Protein AF-A0A1W6L966-F1 (afdb_monomer_lite)

Sequence (70 aa):
MLPLAATPDLTDADWVERVTARMLTLDRTLSGADVHRIAMDLAGRPRWRALAPEAAADKAFDDPEAVDGV

Foldseek 3Di:
DDPPPPPPPCDLVNLLVLLLVLLCVVPVVDDSVVSSVLSNLLSVDPCSVVDRSNVVSVVCVVDVVVSVDD

pLDDT: mean 77.81, std 15.46, range [40.78, 92.44]

Structure (mmCIF, N/CA/C/O backbone):
data_AF-A0A1W6L966-F1
#
_entry.id   AF-A0A1W6L966-F1
#
loop_
_atom_site.group_PDB
_atom_site.id
_atom_site.type_symbol
_atom_site.label_atom_id
_atom_site.label_alt_id
_atom_site.label_comp_id
_atom_site.label_asym_id
_atom_site.label_entity_id
_atom_site.label_seq_id
_atom_site.pdbx_PDB_ins_code
_atom_site.Cartn_x
_atom_site.Cartn_y
_atom_site.Cartn_z
_atom_site.occupancy
_atom_site.B_iso_or_equiv
_atom_site.auth_seq_id
_atom_site.auth_comp_id
_atom_site.auth_asym_id
_atom_site.auth_atom_id
_atom_site.pdbx_PDB_model_num
ATOM 1 N N . MET A 1 1 ? -4.025 20.959 -31.422 1.00 47.34 1 MET A N 1
ATOM 2 C CA . MET A 1 1 ? -3.292 19.727 -31.062 1.00 47.34 1 MET A CA 1
ATOM 3 C C . MET A 1 1 ? -3.207 19.686 -29.549 1.00 47.34 1 MET A C 1
ATOM 5 O O . MET A 1 1 ? -2.536 20.532 -28.978 1.00 47.34 1 MET A O 1
ATOM 9 N N . LEU A 1 2 ? -3.971 18.805 -28.903 1.00 52.88 2 LEU A N 1
ATOM 10 C CA . LEU A 1 2 ? -3.818 18.536 -27.470 1.00 52.88 2 LEU A CA 1
ATOM 11 C C . LEU A 1 2 ? -2.548 17.690 -27.294 1.00 52.88 2 LEU A C 1
ATOM 13 O O . LEU A 1 2 ? -2.376 16.751 -28.077 1.00 52.88 2 LEU A O 1
ATOM 17 N N . PRO A 1 3 ? -1.649 18.001 -26.344 1.00 51.66 3 PRO A N 1
ATOM 18 C CA . PRO A 1 3 ? -0.538 17.111 -26.053 1.00 51.66 3 PRO A CA 1
ATOM 19 C C . PRO A 1 3 ? -1.129 15.789 -25.564 1.00 51.66 3 PRO A C 1
ATOM 21 O O . PRO A 1 3 ? -1.931 15.770 -24.630 1.00 51.66 3 PRO A O 1
ATOM 24 N N . LEU A 1 4 ? -0.767 14.693 -26.236 1.00 49.03 4 LEU A N 1
ATOM 25 C CA . LEU A 1 4 ? -0.920 13.347 -25.699 1.00 49.03 4 LEU A CA 1
ATOM 26 C C . LEU A 1 4 ? -0.252 13.391 -24.331 1.00 49.03 4 LEU A C 1
ATOM 28 O O . LEU A 1 4 ? 0.964 13.563 -24.263 1.00 49.03 4 LEU A O 1
ATOM 32 N N . ALA A 1 5 ? -1.053 13.362 -23.264 1.00 47.91 5 ALA A N 1
ATOM 33 C CA . ALA A 1 5 ? -0.542 13.237 -21.916 1.00 47.91 5 ALA A CA 1
ATOM 34 C C . ALA A 1 5 ? 0.342 11.994 -21.938 1.00 47.91 5 ALA A C 1
ATOM 36 O O . ALA A 1 5 ? -0.165 10.879 -22.056 1.00 47.91 5 ALA A O 1
ATOM 37 N N . ALA A 1 6 ? 1.660 12.202 -21.939 1.00 50.09 6 ALA A N 1
ATOM 38 C CA . ALA A 1 6 ? 2.598 11.152 -21.624 1.00 50.09 6 ALA A CA 1
ATOM 39 C C . ALA A 1 6 ? 2.090 10.618 -20.291 1.00 50.09 6 ALA A C 1
ATOM 41 O O . ALA A 1 6 ? 2.070 11.361 -19.310 1.00 50.09 6 ALA A O 1
ATOM 42 N N . THR A 1 7 ? 1.535 9.406 -20.290 1.00 53.72 7 THR A N 1
ATOM 43 C CA . THR A 1 7 ? 1.229 8.704 -19.050 1.00 53.72 7 THR A CA 1
ATOM 44 C C . THR A 1 7 ? 2.510 8.802 -18.241 1.00 53.72 7 THR A C 1
ATOM 46 O O . THR A 1 7 ? 3.528 8.325 -18.754 1.00 53.72 7 THR A O 1
ATOM 49 N N . PRO A 1 8 ? 2.514 9.529 -17.107 1.00 56.28 8 PRO A N 1
ATOM 50 C CA . PRO A 1 8 ? 3.739 9.753 -16.362 1.00 56.28 8 PRO A CA 1
ATOM 51 C C . PRO A 1 8 ? 4.352 8.380 -16.136 1.00 56.28 8 PRO A C 1
ATOM 53 O O . PRO A 1 8 ? 3.625 7.447 -15.785 1.00 56.28 8 PRO A O 1
ATOM 56 N N . ASP A 1 9 ? 5.634 8.246 -16.472 1.00 65.19 9 ASP A N 1
ATOM 57 C CA . ASP A 1 9 ? 6.392 7.029 -16.217 1.00 65.19 9 ASP A CA 1
ATOM 58 C C . ASP A 1 9 ? 6.155 6.685 -14.747 1.00 65.19 9 ASP A C 1
ATOM 60 O O . ASP A 1 9 ? 6.533 7.455 -13.866 1.00 65.19 9 ASP A O 1
ATOM 64 N N . LEU A 1 10 ? 5.351 5.646 -14.499 1.00 73.00 10 LEU A N 1
ATOM 65 C CA . LEU A 1 10 ? 4.851 5.361 -13.164 1.00 73.00 10 LEU A CA 1
ATOM 66 C C . LEU A 1 10 ? 6.059 4.931 -12.339 1.00 73.00 10 LEU A C 1
ATOM 68 O O . LEU A 1 10 ? 6.580 3.814 -12.496 1.00 73.00 10 LEU A O 1
ATOM 72 N N . THR A 1 11 ? 6.539 5.853 -11.510 1.00 83.19 11 THR A N 1
ATOM 73 C CA . THR A 1 11 ? 7.718 5.607 -10.697 1.00 83.19 11 THR A CA 1
ATOM 74 C C . THR A 1 11 ? 7.399 4.533 -9.665 1.00 83.19 11 THR A C 1
ATOM 76 O O . THR A 1 11 ? 6.240 4.284 -9.323 1.00 83.19 11 THR A O 1
ATOM 79 N N . ASP A 1 12 ? 8.437 3.872 -9.163 1.00 83.38 12 ASP A N 1
ATOM 80 C CA . ASP A 1 12 ? 8.319 2.915 -8.065 1.00 83.38 12 ASP A CA 1
ATOM 81 C C . ASP A 1 12 ? 7.598 3.550 -6.862 1.00 83.38 12 ASP A C 1
ATOM 83 O O . ASP A 1 12 ? 6.732 2.924 -6.256 1.00 83.38 12 ASP A O 1
ATOM 87 N N . ALA A 1 13 ? 7.878 4.827 -6.580 1.00 86.19 13 ALA A N 1
ATOM 88 C CA . ALA A 1 13 ? 7.225 5.581 -5.514 1.00 86.19 13 ALA A CA 1
ATOM 89 C C . ALA A 1 13 ? 5.723 5.788 -5.781 1.00 86.19 13 ALA A C 1
ATOM 91 O O . ALA A 1 13 ? 4.908 5.459 -4.920 1.00 86.19 13 ALA A O 1
ATOM 92 N N . ASP A 1 14 ? 5.349 6.241 -6.984 1.00 87.38 14 ASP A N 1
ATOM 93 C CA . ASP A 1 14 ? 3.940 6.435 -7.358 1.00 87.38 14 ASP A CA 1
ATOM 94 C C . ASP A 1 14 ? 3.146 5.122 -7.294 1.00 87.38 14 ASP A C 1
ATOM 96 O O . ASP A 1 14 ? 1.975 5.093 -6.904 1.00 87.38 14 ASP A O 1
ATOM 100 N N . TRP A 1 15 ? 3.775 4.012 -7.685 1.00 89.44 15 TRP A N 1
ATOM 101 C CA . TRP A 1 15 ? 3.146 2.700 -7.609 1.00 89.44 15 TRP A CA 1
ATOM 102 C C . TRP A 1 15 ? 2.941 2.269 -6.156 1.00 89.44 15 TRP A C 1
ATOM 104 O O . TRP A 1 15 ? 1.829 1.886 -5.795 1.00 89.44 15 TRP A O 1
ATOM 114 N N . VAL A 1 16 ? 3.962 2.402 -5.303 1.00 90.75 16 VAL A N 1
ATOM 115 C CA . VAL A 1 16 ? 3.883 2.081 -3.867 1.00 90.75 16 VAL A CA 1
ATOM 116 C C . VAL A 1 16 ? 2.796 2.898 -3.171 1.00 90.75 16 VAL A C 1
ATOM 118 O O . VAL A 1 16 ? 2.010 2.339 -2.401 1.00 90.75 16 VAL A O 1
ATOM 121 N N . GLU A 1 17 ? 2.697 4.198 -3.451 1.00 91.19 17 GLU A N 1
ATOM 122 C CA . GLU A 1 17 ? 1.652 5.055 -2.880 1.00 91.19 17 GLU A CA 1
ATOM 123 C C . GLU A 1 17 ? 0.250 4.598 -3.296 1.00 91.19 17 GLU A C 1
ATOM 125 O O . GLU A 1 17 ? -0.648 4.506 -2.454 1.00 91.19 17 GLU A O 1
ATOM 130 N N . ARG A 1 18 ? 0.061 4.234 -4.569 1.00 90.44 18 ARG A N 1
ATOM 131 C CA . ARG A 1 18 ? -1.223 3.725 -5.071 1.00 90.44 18 ARG A CA 1
ATOM 132 C C . ARG A 1 18 ? -1.605 2.376 -4.471 1.00 90.44 18 ARG A C 1
ATOM 134 O O . ARG A 1 18 ? -2.761 2.205 -4.083 1.00 90.44 18 ARG A O 1
ATOM 141 N N . VAL A 1 19 ? -0.653 1.448 -4.341 1.00 90.81 19 VAL A N 1
ATOM 142 C CA . VAL A 1 19 ? -0.876 0.167 -3.647 1.00 90.81 19 VAL A CA 1
ATOM 143 C C . VAL A 1 19 ? -1.275 0.423 -2.197 1.00 90.81 19 VAL A C 1
ATOM 145 O O . VAL A 1 19 ? -2.282 -0.105 -1.728 1.00 90.81 19 VAL A O 1
ATOM 148 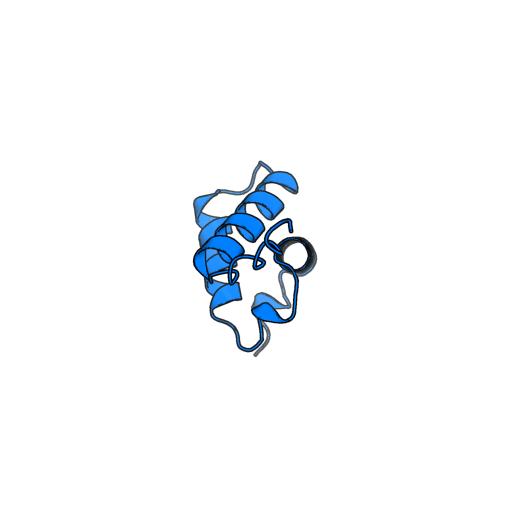N N . THR A 1 20 ? -0.537 1.295 -1.507 1.00 92.06 20 THR A N 1
ATOM 149 C CA . THR A 1 20 ? -0.775 1.622 -0.095 1.00 92.06 20 THR A CA 1
ATOM 150 C C . THR A 1 20 ? -2.168 2.213 0.113 1.00 92.06 20 THR A C 1
ATOM 152 O O . THR A 1 20 ? -2.928 1.753 0.966 1.00 92.06 20 THR A O 1
ATOM 155 N N . ALA A 1 21 ? -2.543 3.200 -0.705 1.00 92.31 21 ALA A N 1
ATOM 156 C CA . ALA A 1 21 ? -3.857 3.831 -0.650 1.00 92.31 21 ALA A CA 1
ATOM 157 C C . ALA A 1 21 ? -4.991 2.832 -0.933 1.00 92.31 21 ALA A C 1
ATOM 159 O O . ALA A 1 21 ? -6.050 2.889 -0.297 1.00 92.31 21 ALA A O 1
ATOM 160 N N . ARG A 1 22 ? -4.773 1.892 -1.861 1.00 92.44 22 ARG A N 1
ATOM 161 C CA . ARG A 1 22 ? -5.746 0.846 -2.177 1.00 92.44 22 ARG A CA 1
ATOM 162 C C . ARG A 1 22 ? -5.923 -0.129 -1.016 1.00 92.44 22 ARG A C 1
ATOM 164 O O . ARG A 1 22 ? -7.061 -0.356 -0.617 1.00 92.44 22 ARG A O 1
ATOM 171 N N . MET A 1 23 ? -4.840 -0.637 -0.431 1.00 89.50 23 MET A N 1
ATOM 172 C CA . MET A 1 23 ? -4.901 -1.556 0.716 1.00 89.50 23 MET A CA 1
ATOM 173 C C . MET A 1 23 ? -5.580 -0.913 1.935 1.00 89.50 23 MET A C 1
ATOM 175 O O . MET A 1 23 ? -6.442 -1.534 2.544 1.00 89.50 23 MET A O 1
ATOM 179 N N . LEU A 1 24 ? -5.299 0.362 2.228 1.00 90.81 24 LEU A N 1
ATOM 180 C CA . LEU A 1 24 ? -5.993 1.107 3.293 1.00 90.81 24 LEU A CA 1
ATOM 181 C C . LEU A 1 24 ? -7.475 1.373 2.988 1.00 90.81 24 LEU A C 1
ATOM 183 O O . LEU A 1 24 ? -8.276 1.587 3.898 1.00 90.81 24 LEU A O 1
ATOM 187 N N . THR A 1 25 ? -7.857 1.390 1.709 1.00 92.00 25 THR A N 1
ATOM 188 C CA . THR A 1 25 ? -9.266 1.476 1.304 1.00 92.00 25 THR A CA 1
ATOM 189 C C . THR A 1 25 ? -9.986 0.144 1.509 1.00 92.00 25 THR A C 1
ATOM 191 O O . THR A 1 25 ? -11.157 0.161 1.891 1.00 92.00 25 THR A O 1
ATOM 194 N N . LEU A 1 26 ? -9.303 -0.980 1.264 1.00 89.06 26 LEU A N 1
ATOM 195 C CA . LEU A 1 26 ? -9.823 -2.331 1.496 1.00 89.06 26 LEU A CA 1
ATOM 196 C C . LEU A 1 26 ? -10.002 -2.601 2.993 1.00 89.06 26 LEU A C 1
ATOM 198 O O . LEU A 1 26 ? -11.066 -3.056 3.406 1.00 89.06 26 LEU A O 1
ATOM 202 N N . ASP A 1 27 ? -9.008 -2.242 3.805 1.00 87.31 27 ASP A N 1
ATOM 203 C CA . ASP A 1 27 ? -9.078 -2.369 5.255 1.00 87.31 27 ASP A CA 1
ATOM 204 C C . ASP A 1 27 ? -8.411 -1.177 5.955 1.00 87.31 27 ASP A C 1
ATOM 206 O O . ASP A 1 27 ? -7.196 -0.977 5.916 1.00 87.31 27 ASP A O 1
ATOM 210 N N . ARG A 1 28 ? -9.240 -0.379 6.638 1.00 87.56 28 ARG A N 1
ATOM 211 C CA . ARG A 1 28 ? -8.808 0.810 7.391 1.00 87.56 28 ARG A CA 1
ATOM 212 C C . ARG A 1 28 ? -8.242 0.486 8.772 1.00 87.56 28 ARG A C 1
ATOM 214 O O . ARG A 1 28 ? -7.778 1.396 9.453 1.00 87.56 28 ARG A O 1
ATOM 221 N N . THR A 1 29 ? -8.339 -0.765 9.215 1.00 90.81 29 THR A N 1
ATOM 222 C CA . THR A 1 29 ? -7.743 -1.228 10.474 1.00 90.81 29 THR A CA 1
ATOM 223 C C . THR A 1 29 ? -6.258 -1.543 10.315 1.00 90.81 29 THR A C 1
ATOM 225 O O . THR A 1 29 ? -5.532 -1.582 11.310 1.00 90.81 29 THR A O 1
ATOM 228 N N . LEU A 1 30 ? -5.790 -1.693 9.070 1.00 85.88 30 LEU A N 1
ATOM 229 C CA . LEU A 1 30 ? -4.379 -1.857 8.761 1.00 85.88 30 LEU A CA 1
ATOM 230 C C . LEU A 1 30 ? -3.585 -0.591 9.097 1.00 85.88 30 LEU A C 1
ATOM 232 O O . LEU A 1 30 ? -3.9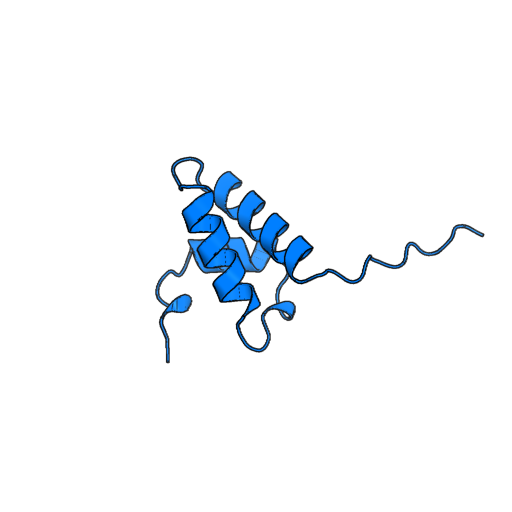98 0.543 8.850 1.00 85.88 30 LEU A O 1
ATOM 236 N N . SER A 1 31 ? -2.387 -0.801 9.629 1.00 90.81 31 SER A N 1
ATOM 237 C CA . SER A 1 31 ? -1.424 0.263 9.885 1.00 90.81 31 SER A CA 1
ATOM 238 C C . SER A 1 31 ? -0.818 0.740 8.567 1.00 90.81 31 SER A C 1
ATOM 240 O O . SER A 1 31 ? -0.208 -0.034 7.831 1.00 90.81 31 SER A O 1
ATOM 242 N N . GLY A 1 32 ? -0.945 2.037 8.276 1.00 87.81 32 GLY A N 1
ATOM 243 C CA . GLY A 1 32 ? -0.398 2.627 7.050 1.00 87.81 32 GLY A CA 1
ATOM 244 C C . GLY A 1 32 ? 1.109 2.415 6.887 1.00 87.81 32 GLY A C 1
ATOM 245 O O . GLY A 1 32 ? 1.577 2.257 5.764 1.00 87.81 32 GLY A O 1
ATOM 246 N N . ALA A 1 33 ? 1.862 2.342 7.990 1.00 88.25 33 ALA A N 1
ATOM 247 C CA . ALA A 1 33 ? 3.295 2.054 7.954 1.00 88.25 33 ALA A CA 1
ATOM 248 C C . ALA A 1 33 ? 3.591 0.601 7.541 1.00 88.25 33 ALA A C 1
ATOM 250 O O . ALA A 1 33 ? 4.517 0.360 6.766 1.00 88.25 33 ALA A O 1
ATOM 251 N N . ASP A 1 34 ? 2.793 -0.357 8.020 1.00 87.12 34 ASP A N 1
ATOM 252 C CA . ASP A 1 34 ? 2.948 -1.774 7.676 1.00 87.12 34 ASP A CA 1
ATOM 253 C C . ASP A 1 34 ? 2.529 -2.036 6.228 1.00 87.12 34 ASP A C 1
ATOM 255 O O . ASP A 1 34 ? 3.253 -2.687 5.477 1.00 87.12 34 ASP A O 1
ATOM 259 N N . VAL A 1 35 ? 1.424 -1.427 5.793 1.00 89.38 35 VAL A N 1
ATOM 260 C CA . VAL A 1 35 ? 0.969 -1.472 4.397 1.00 89.38 35 VAL A CA 1
ATOM 261 C C . VAL A 1 35 ? 2.011 -0.870 3.454 1.00 89.38 35 VAL A C 1
ATOM 263 O O . VAL A 1 35 ? 2.323 -1.457 2.419 1.00 89.38 35 VAL A O 1
ATOM 266 N N . HIS A 1 36 ? 2.589 0.278 3.814 1.00 89.94 36 HIS A N 1
ATOM 267 C CA . HIS A 1 36 ? 3.628 0.910 3.007 1.00 89.94 36 HIS A CA 1
ATOM 268 C C . HIS A 1 36 ? 4.868 0.018 2.876 1.00 89.94 36 HIS A C 1
ATOM 270 O O . HIS A 1 36 ? 5.426 -0.111 1.789 1.00 89.94 36 HIS A O 1
ATOM 276 N N . ARG A 1 37 ? 5.267 -0.662 3.959 1.00 88.94 37 ARG A N 1
ATOM 277 C CA . ARG A 1 37 ? 6.372 -1.628 3.934 1.00 88.94 37 ARG A CA 1
ATOM 278 C C . ARG A 1 37 ? 6.086 -2.804 2.997 1.00 88.94 37 ARG A C 1
ATOM 280 O O . ARG A 1 37 ? 6.971 -3.176 2.233 1.00 88.94 37 ARG A O 1
ATOM 287 N N . ILE A 1 38 ? 4.870 -3.352 3.023 1.00 87.19 38 ILE A N 1
ATOM 288 C CA . ILE A 1 38 ? 4.441 -4.425 2.109 1.00 87.19 38 ILE A CA 1
ATOM 289 C C . ILE A 1 38 ? 4.498 -3.939 0.656 1.00 87.19 38 ILE A C 1
ATOM 291 O O . ILE A 1 38 ? 5.054 -4.616 -0.205 1.00 87.19 38 ILE A O 1
A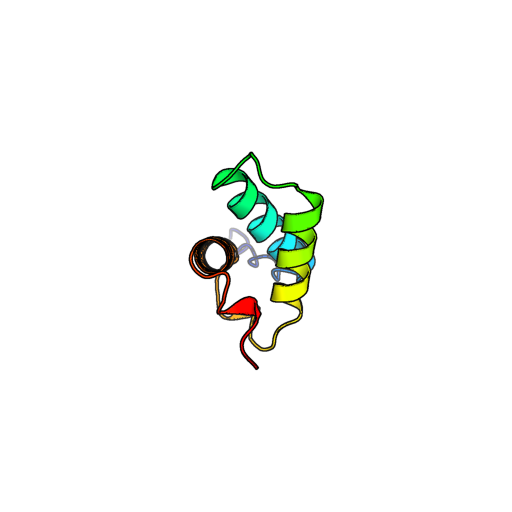TOM 295 N N . ALA A 1 39 ? 3.981 -2.742 0.379 1.00 88.81 39 ALA A N 1
ATOM 296 C CA . ALA A 1 39 ? 4.014 -2.157 -0.957 1.00 88.81 39 ALA A CA 1
ATOM 297 C C . ALA A 1 39 ? 5.452 -1.926 -1.462 1.00 88.81 39 ALA A C 1
ATOM 299 O O . ALA A 1 39 ? 5.743 -2.215 -2.623 1.00 88.81 39 ALA A O 1
ATOM 300 N N . MET A 1 40 ? 6.365 -1.467 -0.598 1.00 90.00 40 MET A N 1
ATOM 301 C CA . MET A 1 40 ? 7.790 -1.341 -0.927 1.00 90.00 40 MET A CA 1
ATOM 302 C C . MET A 1 40 ? 8.449 -2.694 -1.223 1.00 90.00 40 MET A C 1
ATOM 304 O O . MET A 1 40 ? 9.223 -2.790 -2.173 1.00 90.00 40 MET A O 1
ATOM 308 N N . ASP A 1 41 ? 8.143 -3.733 -0.441 1.00 87.75 41 ASP A N 1
ATOM 309 C CA . ASP A 1 41 ? 8.651 -5.087 -0.685 1.00 87.75 41 ASP A CA 1
ATOM 310 C C . ASP A 1 41 ? 8.172 -5.622 -2.041 1.00 87.75 41 ASP A C 1
ATOM 312 O O . ASP A 1 41 ? 8.969 -6.108 -2.843 1.00 87.75 41 ASP A O 1
ATOM 316 N N . LEU A 1 42 ? 6.887 -5.427 -2.356 1.00 84.56 42 LEU A N 1
ATOM 317 C CA . LEU A 1 42 ? 6.309 -5.786 -3.650 1.00 84.56 42 LEU A CA 1
ATOM 318 C C . LEU A 1 42 ? 6.996 -5.057 -4.808 1.00 84.56 42 LEU A C 1
ATOM 320 O O . LEU A 1 42 ? 7.330 -5.700 -5.800 1.00 84.56 42 LEU A O 1
ATOM 324 N N . ALA A 1 43 ? 7.262 -3.755 -4.675 1.00 86.00 43 ALA A N 1
ATOM 325 C CA . ALA A 1 43 ? 7.993 -2.971 -5.673 1.00 86.00 43 ALA A CA 1
ATOM 326 C C . ALA A 1 43 ? 9.472 -3.393 -5.819 1.00 86.00 43 ALA A C 1
ATOM 328 O O . ALA A 1 43 ? 10.112 -3.094 -6.823 1.00 86.00 43 ALA A O 1
ATOM 329 N N . GLY A 1 44 ? 10.027 -4.135 -4.859 1.00 83.62 44 GLY A N 1
ATOM 330 C CA . GLY A 1 44 ? 11.353 -4.744 -4.970 1.00 83.62 44 GLY A CA 1
ATOM 331 C C . GLY A 1 44 ? 11.388 -6.032 -5.804 1.00 83.62 44 GLY A C 1
ATOM 332 O O . GLY A 1 44 ? 12.467 -6.468 -6.213 1.00 83.62 44 GLY A O 1
ATOM 333 N N . ARG A 1 45 ? 10.236 -6.663 -6.082 1.00 83.38 45 ARG A N 1
ATOM 334 C CA . ARG A 1 45 ? 10.178 -7.996 -6.710 1.00 83.38 45 ARG A CA 1
ATOM 335 C C . ARG A 1 45 ? 10.345 -7.949 -8.225 1.00 83.38 45 ARG A C 1
ATOM 337 O O . ARG A 1 45 ? 9.751 -7.106 -8.894 1.00 83.38 45 ARG A O 1
ATOM 344 N N . PRO A 1 46 ? 11.053 -8.906 -8.844 1.00 73.94 46 PRO A N 1
ATOM 345 C CA . PRO A 1 46 ? 11.126 -8.968 -10.298 1.00 73.94 46 PRO A CA 1
ATOM 346 C C . PRO A 1 46 ? 9.714 -9.075 -10.896 1.00 73.94 46 PRO A C 1
ATOM 348 O O . PRO A 1 46 ? 8.935 -9.940 -10.510 1.00 73.94 46 PRO A O 1
ATOM 351 N N . ARG A 1 47 ? 9.404 -8.213 -11.876 1.00 74.19 47 ARG A N 1
ATOM 352 C CA . ARG A 1 47 ? 8.086 -8.094 -12.542 1.00 74.19 47 ARG A CA 1
ATOM 353 C C . ARG A 1 47 ? 6.963 -7.439 -11.725 1.00 74.19 47 ARG A C 1
ATOM 355 O O . ARG A 1 47 ? 5.809 -7.563 -12.119 1.00 74.19 47 ARG A O 1
ATOM 362 N N . TRP A 1 48 ? 7.257 -6.673 -10.677 1.00 72.50 48 TRP A N 1
ATOM 363 C CA . TRP A 1 48 ? 6.234 -5.913 -9.939 1.00 72.50 48 TRP A CA 1
ATOM 364 C C . TRP A 1 48 ? 5.404 -4.959 -10.831 1.00 72.50 48 TRP A C 1
ATOM 366 O O . TRP A 1 48 ? 4.194 -4.839 -10.657 1.00 72.50 48 TRP A O 1
ATOM 376 N N . ARG A 1 49 ? 6.012 -4.390 -11.887 1.00 72.88 49 ARG A N 1
ATOM 377 C CA . ARG A 1 49 ? 5.328 -3.585 -12.927 1.00 72.88 49 ARG A CA 1
ATOM 378 C C . ARG A 1 49 ? 4.410 -4.382 -13.867 1.00 72.88 49 ARG A C 1
ATOM 380 O O . ARG A 1 49 ? 3.765 -3.787 -14.725 1.00 72.88 49 ARG A O 1
ATOM 387 N N . ALA A 1 50 ? 4.359 -5.712 -13.765 1.00 82.44 50 ALA A N 1
ATOM 388 C CA . ALA A 1 50 ? 3.479 -6.528 -14.605 1.00 82.44 50 ALA A CA 1
ATOM 389 C C . ALA A 1 50 ? 1.999 -6.414 -14.198 1.00 82.44 50 ALA A C 1
ATOM 391 O O . ALA A 1 50 ? 1.126 -6.795 -14.976 1.00 82.44 50 ALA A O 1
ATOM 392 N N . LEU A 1 51 ? 1.719 -5.894 -12.998 1.00 81.00 51 LEU A N 1
ATOM 393 C CA . LEU A 1 51 ? 0.374 -5.644 -12.491 1.00 81.00 51 LEU A CA 1
ATOM 394 C C . LEU A 1 51 ? 0.167 -4.151 -12.215 1.00 81.00 51 LEU A C 1
ATOM 396 O O . LEU A 1 51 ? 1.072 -3.441 -11.768 1.00 81.00 51 LEU A O 1
ATOM 400 N N . ALA A 1 52 ? -1.061 -3.687 -12.450 1.00 85.75 52 ALA A N 1
ATOM 401 C CA . ALA A 1 52 ? -1.499 -2.380 -11.972 1.00 85.75 52 ALA A CA 1
ATOM 402 C C . ALA A 1 52 ? -1.441 -2.345 -10.431 1.00 85.75 52 ALA A C 1
ATOM 404 O O . ALA A 1 52 ? -1.723 -3.372 -9.806 1.00 85.75 52 ALA A O 1
ATOM 405 N N . PRO A 1 53 ? -1.103 -1.202 -9.808 1.00 84.94 53 PRO A N 1
ATOM 406 C CA . PRO A 1 53 ? -0.962 -1.111 -8.355 1.00 84.94 53 PRO A CA 1
ATOM 407 C C . PRO A 1 53 ? -2.248 -1.510 -7.624 1.00 84.94 53 PRO A C 1
ATOM 409 O O . PRO A 1 53 ? -2.208 -2.201 -6.613 1.00 84.94 53 PRO A O 1
ATOM 412 N N . GLU A 1 54 ? -3.415 -1.178 -8.169 1.00 86.62 54 GLU A N 1
ATOM 413 C CA . GLU A 1 54 ? -4.687 -1.569 -7.570 1.00 86.62 54 GLU A CA 1
ATOM 414 C C . GLU A 1 54 ? -4.877 -3.093 -7.590 1.00 86.62 54 GLU A C 1
ATOM 416 O O . GLU A 1 54 ? -5.269 -3.681 -6.588 1.00 86.62 54 GLU A O 1
ATOM 421 N N . ALA A 1 55 ? -4.522 -3.749 -8.698 1.00 86.19 55 ALA A N 1
ATOM 422 C CA . ALA A 1 55 ? -4.591 -5.205 -8.817 1.00 86.19 55 ALA A CA 1
ATOM 423 C C . ALA A 1 55 ? -3.549 -5.913 -7.936 1.00 86.19 55 ALA A C 1
ATOM 425 O O . ALA A 1 55 ? -3.813 -6.993 -7.412 1.00 86.19 55 ALA A O 1
ATOM 426 N N . ALA A 1 56 ? -2.368 -5.314 -7.766 1.00 86.50 56 ALA A N 1
ATOM 427 C CA . ALA A 1 56 ? -1.343 -5.828 -6.868 1.00 86.50 56 ALA A CA 1
ATOM 428 C C . A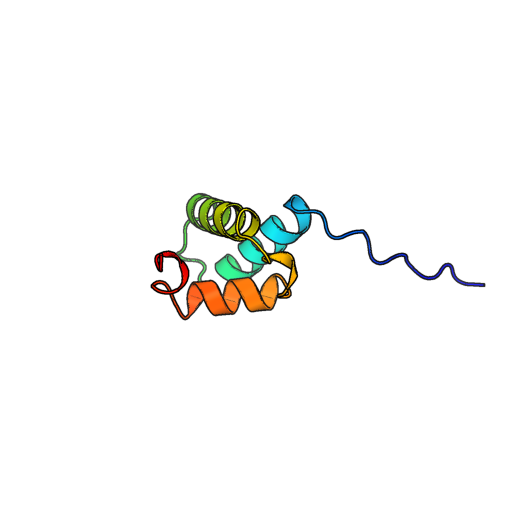LA A 1 56 ? -1.768 -5.718 -5.398 1.00 86.50 56 ALA A C 1
ATOM 430 O O . ALA A 1 56 ? -1.558 -6.664 -4.646 1.00 86.50 56 ALA A O 1
ATOM 431 N N . ALA A 1 57 ? -2.411 -4.612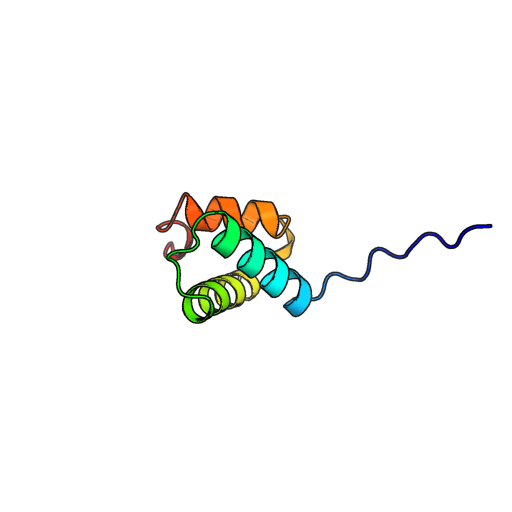 -5.010 1.00 87.31 57 ALA A N 1
ATOM 432 C CA . ALA A 1 57 ? -2.980 -4.425 -3.678 1.00 87.31 57 ALA A CA 1
ATOM 433 C C . ALA A 1 57 ? -4.085 -5.443 -3.374 1.00 87.31 57 ALA A C 1
ATOM 435 O O . ALA A 1 57 ? -4.033 -6.090 -2.334 1.00 87.31 57 ALA A O 1
ATOM 436 N N . ASP A 1 58 ? -5.051 -5.613 -4.283 1.00 86.44 58 ASP A N 1
ATOM 437 C CA . ASP A 1 58 ? -6.112 -6.615 -4.133 1.00 86.44 58 ASP A CA 1
ATOM 438 C C . ASP A 1 58 ? -5.514 -8.034 -4.023 1.00 86.44 58 ASP A C 1
ATOM 440 O O . ASP A 1 58 ? -5.903 -8.797 -3.144 1.00 86.44 58 ASP A O 1
ATOM 444 N N . LYS A 1 59 ? -4.497 -8.371 -4.832 1.00 83.62 59 LYS A N 1
ATOM 445 C CA . LYS A 1 59 ? -3.828 -9.681 -4.769 1.00 83.62 59 LYS A CA 1
ATOM 446 C C . LYS A 1 59 ? -3.034 -9.899 -3.476 1.00 83.62 59 LYS A C 1
ATOM 448 O O . LYS A 1 59 ? -3.085 -10.987 -2.919 1.00 83.62 59 LYS A O 1
ATOM 453 N N . ALA A 1 60 ? -2.301 -8.890 -3.010 1.00 81.88 60 ALA A N 1
ATOM 454 C CA . ALA A 1 60 ? -1.542 -8.962 -1.761 1.00 81.88 60 ALA A CA 1
ATOM 455 C C . ALA A 1 60 ? -2.451 -9.014 -0.523 1.00 81.88 60 ALA A C 1
ATOM 457 O O . ALA A 1 60 ? -2.042 -9.514 0.520 1.00 81.88 60 ALA A O 1
ATOM 458 N N . PHE A 1 61 ? -3.667 -8.479 -0.636 1.00 80.94 61 PHE A N 1
ATOM 459 C CA . PHE A 1 61 ? -4.681 -8.547 0.408 1.00 80.94 61 PHE A CA 1
ATOM 460 C C . PHE A 1 61 ? -5.380 -9.916 0.454 1.00 80.94 61 PHE A C 1
ATOM 462 O O . PHE A 1 61 ? -5.646 -10.419 1.542 1.00 80.94 61 PHE A O 1
ATOM 469 N N . ASP A 1 62 ? -5.663 -10.515 -0.707 1.00 80.44 62 ASP A N 1
ATOM 470 C CA . ASP A 1 62 ? -6.345 -11.815 -0.823 1.00 80.44 62 ASP A CA 1
ATOM 471 C C . ASP A 1 62 ? -5.418 -13.007 -0.514 1.00 80.44 62 ASP A C 1
ATOM 473 O O . ASP A 1 62 ? -5.861 -14.001 0.058 1.00 80.44 62 ASP A O 1
ATOM 477 N N . ASP A 1 63 ? -4.123 -12.897 -0.837 1.00 68.12 63 ASP A N 1
ATOM 478 C CA . ASP A 1 63 ? -3.159 -13.994 -0.711 1.00 68.12 63 ASP A CA 1
ATOM 479 C C . ASP A 1 63 ? -1.883 -13.571 0.059 1.00 68.12 63 ASP A C 1
ATOM 481 O O . ASP A 1 63 ? -0.906 -13.098 -0.536 1.00 68.12 63 ASP A O 1
ATOM 485 N N . PRO A 1 64 ? -1.867 -13.730 1.399 1.00 57.53 64 PRO A N 1
ATOM 486 C CA . PRO A 1 64 ? -0.696 -13.440 2.225 1.00 57.53 64 PRO A CA 1
ATOM 487 C C . PRO A 1 64 ? 0.413 -14.511 2.134 1.00 57.53 64 PRO A C 1
ATOM 489 O O . PRO A 1 64 ? 1.500 -14.278 2.654 1.00 57.53 64 PRO A O 1
ATOM 492 N N . GLU A 1 65 ? 0.188 -15.665 1.487 1.00 53.59 65 GLU A N 1
ATOM 493 C CA . GLU A 1 65 ? 1.212 -16.710 1.272 1.00 53.59 65 GLU A CA 1
ATOM 494 C C . GLU A 1 65 ? 2.002 -16.500 -0.034 1.00 53.59 65 GLU A C 1
ATOM 496 O O . GLU A 1 65 ? 3.181 -16.842 -0.120 1.00 53.59 65 GLU A O 1
ATOM 501 N N . ALA A 1 66 ? 1.414 -15.855 -1.043 1.00 53.34 66 ALA A N 1
ATOM 502 C CA . ALA A 1 66 ? 2.054 -15.527 -2.315 1.00 53.34 66 ALA A CA 1
ATOM 503 C C . ALA A 1 66 ? 3.192 -14.507 -2.161 1.00 53.34 66 ALA A C 1
ATOM 505 O O . ALA A 1 66 ? 4.019 -14.357 -3.068 1.00 53.34 66 ALA A O 1
ATOM 506 N N . VAL A 1 67 ? 3.259 -13.813 -1.020 1.00 52.94 67 VAL A N 1
ATOM 507 C CA . VAL A 1 67 ? 4.382 -12.940 -0.672 1.00 52.94 67 VAL A CA 1
ATOM 508 C C . VAL A 1 67 ? 5.549 -13.689 -0.011 1.00 52.94 67 VAL A C 1
ATOM 510 O O . VAL A 1 67 ? 6.663 -13.179 -0.064 1.00 52.94 67 VAL A O 1
ATOM 513 N N . ASP A 1 68 ? 5.363 -14.908 0.495 1.00 45.88 68 ASP A N 1
ATOM 514 C CA . ASP A 1 68 ? 6.400 -15.675 1.218 1.00 45.88 68 ASP A CA 1
ATOM 515 C C . ASP A 1 68 ? 6.977 -16.862 0.407 1.00 45.88 68 ASP A C 1
ATOM 517 O O . ASP A 1 68 ? 7.835 -17.609 0.869 1.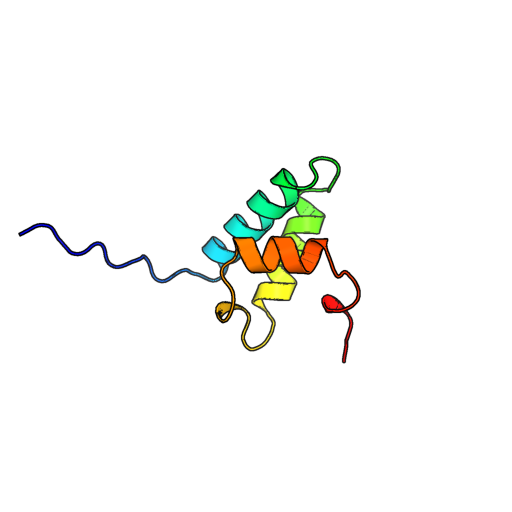00 45.88 68 ASP A O 1
ATOM 521 N N . GLY A 1 69 ? 6.529 -17.055 -0.837 1.00 43.53 69 GLY A N 1
ATOM 522 C CA . GLY A 1 69 ? 6.904 -18.212 -1.657 1.00 43.53 69 GLY A CA 1
ATOM 523 C C . GLY A 1 69 ? 8.196 -18.071 -2.478 1.00 43.53 69 GLY A C 1
ATOM 524 O O . GLY A 1 69 ? 8.106 -17.711 -3.650 1.00 43.53 69 GLY A O 1
ATOM 525 N N . VAL A 1 70 ? 9.325 -18.495 -1.878 1.00 40.78 70 VAL A N 1
ATOM 526 C CA . VAL A 1 70 ? 10.608 -18.991 -2.468 1.00 40.78 70 VAL A CA 1
ATOM 527 C C . VAL A 1 70 ? 11.526 -18.008 -3.204 1.00 40.78 70 VAL A C 1
ATOM 529 O O . VAL A 1 70 ? 11.189 -17.528 -4.308 1.00 40.78 70 VAL A O 1
#

Organism: NCBI:txid946333

Secondary structure (DSSP, 8-state):
-----------HHHHHHHHHHHHHHH-TTS-HHHHHHHHHHHHHSTTGGGS-HHHHHHHHHH-SSTTT--

Radius of gyration: 13.45 Å; chains: 1; bounding box: 21×39×42 Å